Protein AF-A0A6A6DAM7-F1 (afdb_monomer_lite)

Organism: NCBI:txid1314779

pLDDT: mean 73.79, std 11.79, range [45.81, 89.56]

Secondary structure (DSSP, 8-state):
--HHHHS-TT-HHHHHHHHHHHHHHHHH-S-EEEE--S--HHHHHHHS-----PPP-----HHHHHHHTGGGHHHHTSGGGG-TTHHHHHHS-SSEEEE--

Ra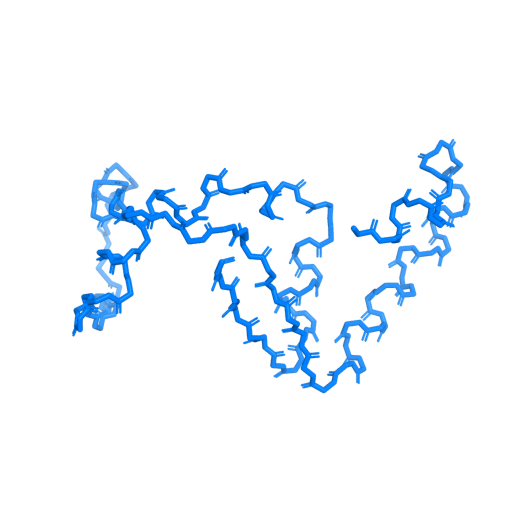dius of gyration: 16.97 Å; chains: 1; bounding box: 41×35×33 Å

Structure (mmCIF, N/CA/C/O backbone):
data_AF-A0A6A6DAM7-F1
#
_entry.id   AF-A0A6A6DAM7-F1
#
loop_
_atom_site.group_PDB
_atom_site.id
_atom_site.type_symbol
_atom_site.label_atom_id
_atom_site.label_alt_id
_atom_site.label_comp_id
_atom_site.label_asym_id
_atom_site.label_entity_id
_atom_site.label_seq_id
_atom_site.pdbx_PDB_ins_code
_atom_site.Cartn_x
_atom_site.Cartn_y
_atom_site.Cartn_z
_atom_site.occupancy
_atom_site.B_iso_or_equ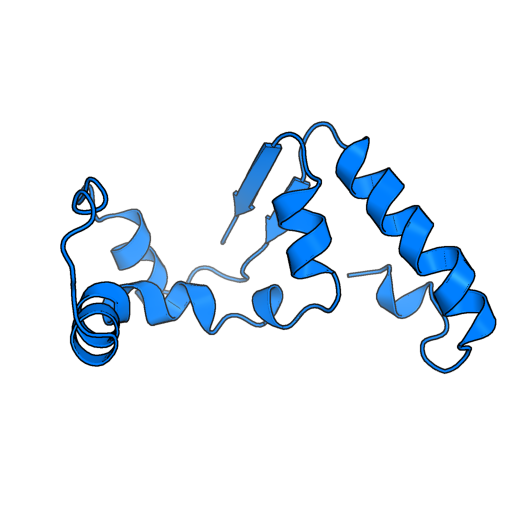iv
_atom_site.auth_seq_id
_atom_site.auth_comp_id
_atom_site.auth_asym_id
_atom_site.auth_atom_id
_atom_site.pdbx_PDB_model_num
ATOM 1 N N . TRP A 1 1 ? -7.329 5.822 -6.066 1.00 52.00 1 TRP A N 1
ATOM 2 C CA . TRP A 1 1 ? -7.573 5.389 -4.675 1.00 52.00 1 TRP A CA 1
ATOM 3 C C . TRP A 1 1 ? -8.710 6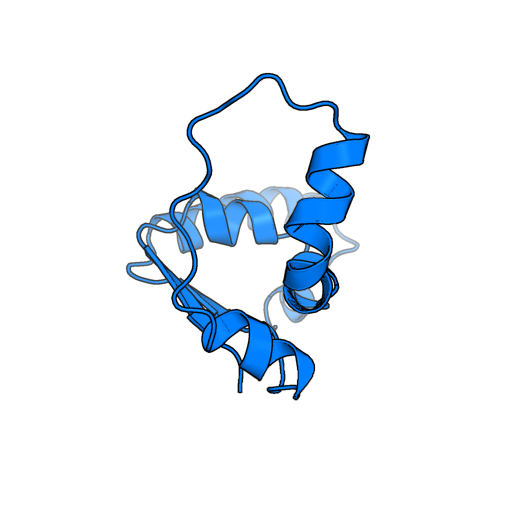.241 -4.137 1.00 52.00 1 TRP A C 1
ATOM 5 O O . TRP A 1 1 ? -8.546 7.450 -4.069 1.00 52.00 1 TRP A O 1
ATOM 15 N N . ALA A 1 2 ? -9.881 5.653 -3.883 1.00 56.31 2 ALA A N 1
ATOM 16 C CA . ALA A 1 2 ? -11.092 6.400 -3.517 1.00 56.31 2 ALA A CA 1
ATOM 17 C C . ALA A 1 2 ? -11.105 6.830 -2.039 1.00 56.31 2 ALA A C 1
ATOM 19 O O . ALA A 1 2 ? -11.712 7.829 -1.693 1.00 56.31 2 ALA A O 1
ATOM 20 N N . VAL A 1 3 ? -10.367 6.134 -1.172 1.00 60.19 3 VAL A N 1
ATOM 21 C CA . VAL A 1 3 ? -10.410 6.340 0.285 1.00 60.19 3 VAL A CA 1
ATOM 22 C C . VAL A 1 3 ? -9.950 7.738 0.716 1.00 60.19 3 VAL A C 1
ATOM 24 O O . VAL A 1 3 ? -10.590 8.359 1.554 1.00 60.19 3 VAL A O 1
ATOM 27 N N . ALA A 1 4 ? -8.887 8.274 0.108 1.00 58.69 4 ALA A N 1
ATOM 28 C CA . ALA A 1 4 ? -8.438 9.646 0.371 1.00 58.69 4 ALA A CA 1
ATOM 29 C C . ALA A 1 4 ? -9.431 10.714 -0.128 1.00 58.69 4 ALA A C 1
ATOM 31 O O . ALA A 1 4 ? -9.373 11.851 0.324 1.00 58.69 4 ALA A O 1
ATOM 32 N N . VAL A 1 5 ? -10.325 10.343 -1.051 1.00 60.62 5 VAL A N 1
ATOM 33 C CA . VAL A 1 5 ? -11.433 11.187 -1.524 1.00 60.62 5 VAL A CA 1
ATOM 34 C C . VAL A 1 5 ? -12.647 11.059 -0.593 1.00 60.62 5 VAL A C 1
ATOM 36 O O . VAL A 1 5 ? -13.420 12.001 -0.475 1.00 60.62 5 VAL A O 1
ATOM 39 N N . CYS A 1 6 ? -12.806 9.912 0.076 1.00 61.38 6 CYS A N 1
ATOM 40 C CA . CYS A 1 6 ? -13.929 9.619 0.967 1.00 61.38 6 CYS A CA 1
ATOM 41 C C . CYS A 1 6 ? -13.723 10.049 2.429 1.00 61.38 6 CYS A C 1
ATOM 43 O O . CYS A 1 6 ? -14.717 10.110 3.140 1.00 61.38 6 CYS A O 1
ATOM 45 N N . ILE A 1 7 ? -12.488 10.317 2.875 1.00 68.56 7 ILE A N 1
ATOM 46 C CA . ILE A 1 7 ? -12.183 10.799 4.236 1.00 68.56 7 ILE A CA 1
ATOM 47 C C . ILE A 1 7 ? -11.753 12.260 4.168 1.00 68.56 7 ILE A C 1
ATOM 49 O O . ILE A 1 7 ? -10.817 12.589 3.425 1.00 68.56 7 ILE A O 1
ATOM 53 N N . ASN A 1 8 ? -12.364 13.121 4.981 1.00 72.94 8 ASN A N 1
ATOM 54 C CA . ASN A 1 8 ? -1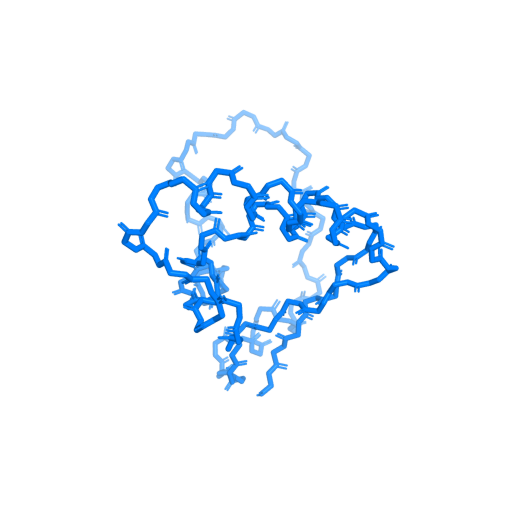1.917 14.502 5.107 1.00 72.94 8 ASN A CA 1
ATOM 55 C C . ASN A 1 8 ? -10.547 14.565 5.800 1.00 72.94 8 ASN A C 1
ATOM 57 O O . ASN A 1 8 ? -10.421 14.439 7.014 1.00 72.94 8 ASN A O 1
ATOM 61 N N . GLN A 1 9 ? -9.489 14.798 5.023 1.00 70.31 9 GLN A N 1
ATOM 62 C CA . GLN A 1 9 ? -8.118 14.826 5.548 1.00 70.31 9 GLN A CA 1
ATOM 63 C C . GLN A 1 9 ? -7.844 15.989 6.516 1.00 70.31 9 GLN A C 1
ATOM 65 O O . GLN A 1 9 ? -6.848 15.938 7.240 1.00 70.31 9 GLN A O 1
ATOM 70 N N . ASN A 1 10 ? -8.696 17.021 6.514 1.00 78.69 10 ASN A N 1
ATOM 71 C CA . ASN A 1 10 ? -8.567 18.200 7.373 1.00 78.69 10 ASN A CA 1
ATOM 72 C C . ASN A 1 10 ? -9.359 18.078 8.684 1.00 78.69 10 ASN A C 1
ATOM 74 O O . ASN A 1 10 ? -9.235 18.956 9.536 1.00 78.69 10 ASN A O 1
ATOM 78 N N . ASP A 1 11 ? -10.156 17.020 8.847 1.00 82.88 11 ASP A N 1
ATOM 79 C CA . ASP A 1 11 ? -10.912 16.739 10.065 1.00 82.88 11 ASP A CA 1
ATOM 80 C C . ASP A 1 11 ? -10.189 15.656 10.875 1.00 82.88 11 ASP A C 1
ATOM 82 O O . ASP A 1 11 ? -10.091 14.494 10.472 1.00 82.88 11 ASP A O 1
ATOM 86 N N . LEU A 1 12 ? -9.606 16.059 12.005 1.00 79.25 12 LEU A N 1
ATOM 87 C CA . LEU A 1 12 ? -8.852 15.152 12.867 1.00 79.25 12 LEU A CA 1
ATOM 88 C C . LEU A 1 12 ? -9.760 14.179 13.624 1.00 79.25 12 LEU A C 1
ATOM 90 O O . LEU A 1 12 ? -9.320 13.061 13.900 1.00 79.25 12 LEU A O 1
ATOM 94 N N . ASP A 1 13 ? -10.999 14.573 13.914 1.00 82.19 13 ASP A N 1
ATOM 95 C CA . ASP A 1 13 ? -11.952 13.747 14.648 1.00 82.19 13 ASP A CA 1
ATOM 96 C C . ASP A 1 13 ? -12.465 12.632 13.731 1.00 82.19 13 ASP A C 1
ATOM 98 O O . ASP A 1 13 ? -12.323 11.454 14.067 1.00 82.19 13 ASP A O 1
ATOM 102 N N . GLU A 1 14 ? -12.891 12.968 12.507 1.00 78.19 14 GLU A N 1
ATOM 103 C CA . GLU A 1 14 ? -13.261 11.974 11.487 1.00 78.19 14 GLU A CA 1
ATOM 104 C C . GLU A 1 14 ? -12.088 11.031 11.195 1.00 78.19 14 GLU A C 1
ATOM 106 O O . GLU A 1 14 ? -12.242 9.809 11.136 1.00 78.19 14 GLU A O 1
ATOM 111 N N . LYS A 1 15 ? -10.875 11.575 11.063 1.00 75.69 15 LYS A N 1
ATOM 112 C CA . LYS A 1 15 ? -9.682 10.765 10.829 1.00 75.69 15 LYS A CA 1
ATOM 113 C C . LYS A 1 15 ? -9.444 9.787 11.978 1.00 75.69 15 LYS A C 1
ATOM 115 O O . LYS A 1 15 ? -9.158 8.624 11.709 1.00 75.69 15 LYS A O 1
ATOM 120 N N . SER A 1 16 ? -9.594 10.216 13.231 1.00 78.56 16 SER A N 1
ATOM 121 C CA . SER A 1 16 ? -9.413 9.347 14.400 1.00 78.56 16 SER A CA 1
ATOM 122 C C . SER A 1 16 ? -10.391 8.165 14.430 1.00 78.56 16 SER A C 1
ATOM 124 O O . SER A 1 16 ? -10.013 7.077 14.863 1.00 78.56 16 SER A O 1
ATOM 126 N N . GLU A 1 17 ? -11.598 8.342 13.889 1.00 82.50 17 GLU A N 1
ATOM 127 C CA . GLU A 1 17 ? -12.618 7.296 13.784 1.00 82.50 17 GLU A CA 1
ATOM 128 C C . GLU A 1 17 ? -12.437 6.402 12.549 1.00 82.50 17 GLU A C 1
ATOM 130 O O . GLU A 1 17 ? -12.664 5.195 12.614 1.00 82.50 17 GLU A O 1
ATOM 135 N N . GLN A 1 18 ? -12.001 6.964 11.420 1.00 77.81 18 GLN A N 1
ATOM 136 C CA . GLN A 1 18 ? -11.854 6.237 10.153 1.00 77.81 18 GLN A CA 1
ATOM 137 C C . GLN A 1 18 ? -10.531 5.457 10.058 1.00 77.81 18 GLN A C 1
ATOM 139 O O . GLN A 1 18 ? -10.469 4.418 9.395 1.00 77.81 18 GLN A O 1
ATOM 144 N N . VAL A 1 19 ? -9.465 5.914 10.733 1.00 79.62 19 VAL A N 1
ATOM 145 C CA . VAL A 1 19 ? -8.148 5.245 10.755 1.00 79.62 19 VAL A CA 1
ATOM 146 C C . VAL A 1 19 ? -8.243 3.783 11.245 1.00 79.62 19 VAL A C 1
ATOM 148 O O . VAL A 1 19 ? -7.717 2.902 10.558 1.00 79.62 19 VAL A O 1
ATOM 151 N N . PRO A 1 20 ? -8.904 3.468 12.379 1.00 81.75 20 PRO A N 1
ATOM 152 C CA . PRO A 1 20 ? -9.048 2.091 12.856 1.00 81.75 20 PRO A CA 1
ATOM 153 C C . PRO A 1 20 ? -9.880 1.211 11.917 1.00 81.75 20 PRO A C 1
ATOM 155 O O . PRO A 1 20 ? -9.568 0.032 11.746 1.00 81.75 20 PRO A O 1
ATOM 158 N N . ILE A 1 21 ? -10.900 1.786 11.269 1.00 84.12 21 ILE A N 1
ATOM 159 C CA . ILE A 1 21 ? -11.780 1.075 10.330 1.00 84.12 21 ILE A CA 1
ATOM 160 C C . ILE A 1 21 ? -10.975 0.550 9.134 1.00 84.12 21 ILE A C 1
ATOM 162 O O . ILE A 1 21 ? -11.187 -0.578 8.693 1.00 84.12 21 ILE A O 1
ATOM 166 N N . MET A 1 22 ? -9.992 1.311 8.641 1.00 78.94 22 MET A N 1
ATOM 167 C CA . MET A 1 22 ? -9.097 0.845 7.573 1.00 78.94 22 MET A CA 1
ATOM 168 C C . MET A 1 22 ? -8.273 -0.370 7.997 1.00 78.94 22 MET A C 1
ATOM 170 O O . MET A 1 22 ? -8.158 -1.331 7.232 1.00 78.94 22 MET A O 1
ATOM 174 N N . GLY A 1 23 ? -7.766 -0.374 9.231 1.00 80.88 23 GLY A N 1
ATOM 175 C CA . GLY A 1 23 ? -7.083 -1.539 9.788 1.00 80.88 23 GLY A CA 1
ATOM 176 C C . GLY A 1 23 ? -7.993 -2.770 9.861 1.00 80.88 23 GLY A C 1
ATOM 177 O O . GLY A 1 23 ? -7.578 -3.885 9.530 1.00 80.88 23 GLY A O 1
ATOM 178 N N . GLU A 1 24 ? -9.264 -2.578 10.217 1.00 84.00 24 GLU A N 1
ATOM 179 C CA . GLU A 1 24 ? -10.255 -3.655 10.212 1.00 84.00 24 GLU A CA 1
ATOM 180 C C . G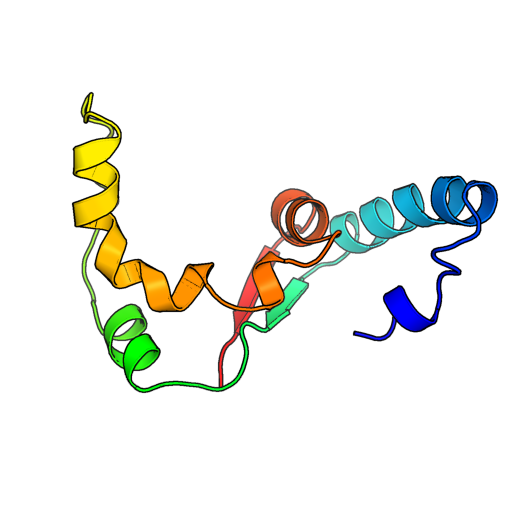LU A 1 24 ? -10.531 -4.180 8.790 1.00 84.00 24 GLU A C 1
ATOM 182 O O . GLU A 1 24 ? -10.587 -5.389 8.570 1.00 84.00 24 GLU A O 1
ATOM 187 N N . ILE A 1 25 ? -10.637 -3.299 7.794 1.00 86.00 25 ILE A N 1
ATOM 188 C CA . ILE A 1 25 ? -10.853 -3.694 6.396 1.00 86.00 25 ILE A CA 1
ATOM 189 C C . ILE A 1 25 ? -9.689 -4.550 5.889 1.00 86.00 25 ILE A C 1
ATOM 191 O O . ILE A 1 25 ? -9.922 -5.645 5.370 1.00 86.00 25 ILE A O 1
ATOM 195 N N . TYR A 1 26 ? -8.443 -4.097 6.065 1.00 84.62 26 TYR A N 1
ATOM 196 C CA . TYR A 1 26 ? -7.272 -4.843 5.592 1.00 84.62 26 TYR A CA 1
ATOM 197 C C . TYR A 1 26 ? -7.089 -6.167 6.340 1.00 84.62 26 TYR A C 1
ATOM 199 O O . TYR A 1 26 ? -6.805 -7.183 5.709 1.00 84.62 26 TYR A O 1
ATOM 207 N N . SER A 1 27 ? -7.345 -6.200 7.651 1.00 86.81 27 SER A N 1
ATOM 208 C CA . SER A 1 27 ? -7.279 -7.443 8.436 1.00 86.81 27 SER A CA 1
ATOM 209 C C . SER A 1 27 ? -8.381 -8.450 8.102 1.00 86.81 27 SER A C 1
ATOM 211 O O . SER A 1 27 ? -8.170 -9.666 8.173 1.00 86.81 27 SER A O 1
ATOM 213 N N . ARG A 1 28 ? -9.568 -7.983 7.704 1.00 87.88 28 ARG A N 1
ATOM 214 C CA . ARG A 1 28 ? -10.680 -8.857 7.298 1.00 87.88 28 ARG A CA 1
ATOM 215 C C . ARG A 1 28 ? -10.604 -9.260 5.827 1.00 87.88 28 ARG A C 1
ATOM 217 O O . ARG A 1 28 ? -11.192 -10.283 5.464 1.00 87.88 28 ARG A O 1
ATOM 224 N N . ALA A 1 29 ? -9.860 -8.526 5.001 1.00 87.06 29 ALA A N 1
ATOM 225 C CA . ALA A 1 29 ? -9.657 -8.848 3.597 1.00 87.06 29 ALA A CA 1
ATOM 226 C C . ALA A 1 29 ? -8.993 -10.225 3.422 1.00 87.06 29 ALA A C 1
ATOM 228 O O . ALA A 1 29 ? -8.055 -10.599 4.124 1.00 87.06 29 ALA A O 1
ATOM 229 N N . THR A 1 30 ? -9.491 -10.998 2.454 1.00 89.56 30 THR A N 1
ATOM 230 C CA . THR A 1 30 ? -8.875 -12.289 2.093 1.00 89.56 30 THR A CA 1
ATOM 231 C C . THR A 1 30 ? -7.605 -12.079 1.275 1.00 89.56 30 THR A C 1
ATOM 233 O O . THR A 1 30 ? -6.632 -12.804 1.451 1.00 89.56 30 THR A O 1
ATOM 236 N N . LYS A 1 31 ? -7.624 -11.087 0.380 1.00 87.75 31 LYS A N 1
ATOM 237 C CA . LYS A 1 31 ? -6.487 -10.668 -0.435 1.00 87.75 31 LYS A CA 1
ATOM 238 C C . LYS A 1 31 ? -6.517 -9.159 -0.599 1.00 87.75 31 LYS A C 1
ATOM 240 O O . LYS A 1 31 ? -7.591 -8.581 -0.763 1.00 87.75 31 LYS A O 1
ATOM 245 N N . VAL A 1 32 ? -5.339 -8.561 -0.605 1.00 87.31 32 VAL A N 1
ATOM 246 C CA . VAL A 1 32 ? -5.122 -7.144 -0.875 1.00 87.31 32 VAL A CA 1
ATOM 247 C C . VAL A 1 32 ? -4.262 -7.031 -2.125 1.00 87.31 32 VAL A C 1
ATOM 249 O O . VAL A 1 32 ? -3.239 -7.703 -2.231 1.00 87.31 32 VAL A O 1
ATOM 252 N N . TYR A 1 33 ? -4.707 -6.226 -3.089 1.00 85.69 33 TYR A N 1
ATOM 253 C CA . TYR A 1 33 ? -4.011 -6.040 -4.360 1.00 85.69 33 TYR A CA 1
ATOM 254 C C . TYR A 1 33 ? -3.244 -4.718 -4.348 1.00 85.69 33 TYR A C 1
ATOM 256 O O . TYR A 1 33 ? -3.830 -3.640 -4.455 1.00 85.69 33 TYR A O 1
ATOM 264 N N . ALA A 1 34 ? -1.925 -4.829 -4.240 1.00 85.56 34 ALA A N 1
ATOM 265 C CA . ALA A 1 34 ? -0.982 -3.727 -4.213 1.00 85.56 34 ALA A CA 1
ATOM 266 C C . ALA A 1 34 ? -0.578 -3.348 -5.646 1.00 85.56 34 ALA A C 1
ATOM 268 O O . ALA A 1 34 ? 0.260 -4.008 -6.253 1.00 85.56 34 ALA A O 1
ATOM 269 N N . TRP A 1 35 ? -1.182 -2.296 -6.205 1.00 85.75 35 TRP A N 1
ATOM 270 C CA . TRP A 1 35 ? -0.873 -1.827 -7.562 1.00 85.75 35 TRP A CA 1
ATOM 271 C C . TRP A 1 35 ? 0.288 -0.826 -7.579 1.00 85.75 35 TRP A C 1
ATOM 273 O O . TRP A 1 35 ? 0.129 0.320 -7.135 1.00 85.75 35 TRP A O 1
ATOM 283 N N . LEU A 1 36 ? 1.429 -1.239 -8.134 1.00 83.56 36 LEU A N 1
ATOM 284 C CA . LEU A 1 36 ? 2.662 -0.448 -8.189 1.00 83.56 36 LEU A CA 1
ATOM 285 C C . LEU A 1 36 ? 2.708 0.573 -9.337 1.00 83.56 36 LEU A C 1
ATOM 287 O O . LEU A 1 36 ? 3.537 1.483 -9.298 1.00 83.56 36 LEU A O 1
ATOM 291 N N . GLY A 1 37 ? 1.800 0.484 -10.312 1.00 81.25 37 GLY A N 1
ATOM 292 C CA . GLY A 1 37 ? 1.766 1.349 -11.494 1.00 81.25 37 GLY A CA 1
ATOM 293 C C . GLY A 1 37 ? 2.019 0.584 -12.792 1.00 81.25 37 GLY A C 1
ATOM 294 O O . GLY A 1 37 ? 2.123 -0.642 -12.775 1.00 81.25 37 GLY A O 1
ATOM 295 N N . GLU A 1 38 ? 2.116 1.335 -13.891 1.00 81.75 38 GLU A N 1
ATOM 296 C CA . GLU A 1 38 ? 2.415 0.787 -15.220 1.00 81.75 38 GLU A CA 1
ATOM 297 C C . GLU A 1 38 ? 3.757 0.052 -15.235 1.00 81.75 38 GLU A C 1
ATOM 299 O O . GLU A 1 38 ? 4.715 0.465 -14.555 1.00 81.75 38 GLU A O 1
ATOM 304 N N . ALA A 1 39 ? 3.807 -1.022 -16.023 1.00 72.19 39 ALA A N 1
ATOM 305 C CA . ALA A 1 39 ? 5.027 -1.743 -16.316 1.00 72.19 39 ALA A CA 1
ATOM 306 C C . ALA A 1 39 ? 6.031 -0.789 -16.971 1.00 72.19 39 ALA A C 1
ATOM 308 O O . ALA A 1 39 ? 5.719 -0.020 -17.879 1.00 72.19 39 ALA A O 1
ATOM 309 N N . ASP A 1 40 ? 7.258 -0.831 -16.474 1.00 70.69 40 ASP A N 1
ATOM 310 C CA . ASP A 1 40 ? 8.391 -0.117 -17.048 1.00 70.69 40 ASP A CA 1
ATOM 311 C C . ASP A 1 40 ? 9.436 -1.164 -17.427 1.00 70.69 40 ASP A C 1
ATOM 313 O O . ASP A 1 40 ? 9.544 -2.189 -16.760 1.00 70.69 40 ASP A O 1
ATOM 317 N N . ARG A 1 41 ? 10.266 -0.891 -18.433 1.00 67.62 41 ARG A N 1
ATOM 318 C CA . ARG A 1 41 ? 11.399 -1.757 -18.801 1.00 67.62 41 ARG A CA 1
ATOM 319 C C . ARG A 1 41 ? 12.320 -2.063 -17.621 1.00 67.62 41 ARG A C 1
ATOM 321 O O . ARG A 1 41 ? 12.978 -3.093 -17.604 1.00 67.62 41 ARG A O 1
ATOM 328 N N . GLN A 1 42 ? 12.388 -1.154 -16.649 1.00 66.44 42 GLN A N 1
ATOM 329 C CA . GLN A 1 42 ? 13.158 -1.336 -15.416 1.00 66.44 42 GLN A CA 1
ATOM 330 C C . GLN A 1 42 ? 12.503 -2.311 -14.421 1.00 66.44 42 GLN A C 1
ATOM 332 O O . GLN A 1 42 ? 13.127 -2.681 -13.436 1.00 66.44 42 GLN A O 1
ATOM 337 N N . MET A 1 43 ? 11.238 -2.684 -14.624 1.00 68.50 43 MET A N 1
ATOM 338 C CA . MET A 1 43 ? 10.542 -3.708 -13.842 1.00 68.50 43 MET A CA 1
ATOM 339 C C . MET A 1 43 ? 10.713 -5.089 -14.454 1.00 68.50 43 MET A C 1
ATOM 341 O O . MET A 1 43 ? 10.843 -6.042 -13.698 1.00 68.50 43 MET A O 1
ATOM 345 N N . ASP A 1 44 ? 10.775 -5.191 -15.783 1.00 67.44 44 ASP A N 1
ATOM 346 C CA . ASP A 1 44 ? 11.011 -6.469 -16.464 1.00 67.44 44 ASP A CA 1
ATOM 347 C C . ASP A 1 44 ? 12.275 -7.140 -15.903 1.00 67.44 44 ASP A C 1
ATOM 349 O O . ASP A 1 44 ? 12.225 -8.276 -15.454 1.00 67.44 44 ASP A O 1
ATOM 353 N N . CYS A 1 45 ? 13.369 -6.384 -15.737 1.00 63.12 45 CYS A N 1
ATOM 354 C CA . CYS A 1 45 ? 14.600 -6.900 -15.130 1.00 63.12 45 CYS A CA 1
ATOM 355 C C . CYS A 1 45 ? 14.513 -7.220 -13.626 1.00 63.12 45 CYS A C 1
ATOM 357 O O . CYS A 1 45 ? 15.379 -7.924 -13.125 1.00 63.12 45 CYS A O 1
ATOM 359 N N . VAL A 1 46 ? 13.513 -6.706 -12.899 1.00 66.81 46 VAL A N 1
ATOM 360 C CA . VAL A 1 46 ? 13.274 -7.043 -11.481 1.00 66.81 46 VAL A CA 1
ATOM 361 C C . VAL A 1 46 ? 12.484 -8.349 -11.352 1.00 66.81 46 VAL A C 1
ATOM 363 O O . VAL A 1 46 ? 12.659 -9.073 -10.377 1.00 66.81 46 VAL A O 1
ATOM 366 N N . PHE A 1 47 ? 11.597 -8.638 -12.308 1.00 65.31 47 PHE A N 1
ATOM 367 C CA . PHE A 1 47 ? 10.743 -9.830 -12.294 1.00 65.31 47 PHE A CA 1
ATOM 368 C C . PHE A 1 47 ? 11.321 -11.009 -13.089 1.00 65.31 47 PHE A C 1
ATOM 370 O O . PHE A 1 47 ? 10.954 -12.146 -12.803 1.00 65.31 47 PHE A O 1
ATOM 377 N N . ASP A 1 48 ? 12.208 -10.745 -14.053 1.00 65.69 48 ASP A N 1
ATOM 378 C CA . ASP A 1 48 ? 12.890 -11.764 -14.862 1.00 65.69 48 ASP A CA 1
ATOM 379 C C . ASP A 1 48 ? 14.091 -12.398 -14.146 1.00 65.69 48 ASP A C 1
ATOM 381 O O . ASP A 1 48 ? 14.579 -13.443 -14.583 1.00 65.69 48 ASP A O 1
ATOM 385 N N . ASP A 1 49 ? 14.584 -11.793 -13.061 1.00 55.91 49 ASP A N 1
ATOM 386 C CA . ASP A 1 49 ? 15.698 -12.365 -12.314 1.00 55.91 49 ASP A CA 1
ATOM 387 C C . ASP A 1 49 ? 15.184 -13.516 -11.430 1.00 55.91 49 ASP A C 1
ATOM 389 O O . ASP A 1 49 ? 14.599 -13.315 -10.365 1.00 55.91 49 ASP A O 1
ATOM 393 N N . GLU A 1 50 ? 15.423 -14.760 -11.862 1.00 54.72 50 GLU A N 1
ATOM 394 C CA . GLU A 1 50 ? 15.301 -15.974 -11.032 1.00 54.72 50 GLU A CA 1
ATOM 395 C C . GLU A 1 50 ? 16.374 -16.039 -9.911 1.00 54.72 50 GLU A C 1
ATOM 397 O O . GLU A 1 50 ? 16.668 -17.105 -9.364 1.00 54.72 50 GLU A O 1
ATOM 402 N N . ALA A 1 51 ? 16.959 -14.903 -9.528 1.00 47.28 51 ALA A N 1
ATOM 403 C CA . ALA A 1 51 ? 17.911 -14.750 -8.440 1.00 47.28 51 ALA A CA 1
ATOM 404 C C . ALA A 1 51 ? 17.344 -13.758 -7.405 1.00 47.28 51 ALA A C 1
ATOM 406 O O . ALA A 1 51 ? 16.861 -12.688 -7.732 1.00 47.28 51 ALA A O 1
ATOM 407 N N . GLY A 1 52 ? 17.354 -14.026 -6.110 1.00 45.81 52 GLY A N 1
ATOM 408 C CA . GLY A 1 52 ? 17.940 -15.141 -5.408 1.00 45.81 52 GLY A CA 1
ATOM 409 C C . GLY A 1 52 ? 17.399 -15.167 -3.989 1.00 45.81 52 GLY A C 1
ATOM 410 O O . GLY A 1 52 ? 16.867 -14.184 -3.470 1.00 45.81 52 GLY A O 1
ATOM 411 N N . THR A 1 53 ? 17.513 -16.339 -3.378 1.00 50.66 53 THR A N 1
ATOM 412 C CA . THR A 1 53 ? 17.440 -16.537 -1.935 1.00 50.66 53 THR A CA 1
ATOM 413 C C . THR A 1 53 ? 18.048 -15.331 -1.227 1.00 50.66 53 THR A C 1
ATOM 415 O O . THR A 1 53 ? 19.222 -15.034 -1.447 1.00 50.66 53 THR A O 1
ATOM 418 N N . LEU A 1 54 ? 17.242 -14.634 -0.415 1.00 49.81 54 LEU A N 1
ATOM 419 C CA . LEU A 1 54 ? 17.740 -13.579 0.465 1.00 49.81 54 LEU A CA 1
ATOM 420 C C . LEU A 1 54 ? 18.978 -14.136 1.178 1.00 49.81 54 LEU A C 1
ATOM 422 O O . LEU A 1 54 ? 18.857 -15.216 1.769 1.00 49.81 54 LEU A O 1
ATOM 426 N N . PRO A 1 55 ? 20.149 -13.482 1.082 1.00 46.41 55 PRO A N 1
ATOM 427 C CA . PRO A 1 55 ? 21.324 -13.953 1.788 1.00 46.41 55 PRO A CA 1
ATOM 428 C C . PRO A 1 55 ? 20.951 -14.084 3.264 1.00 46.41 55 PRO A C 1
ATOM 430 O O . PRO A 1 55 ? 20.406 -13.162 3.876 1.00 46.41 55 PRO A O 1
ATOM 433 N N . GLU A 1 56 ? 21.143 -15.291 3.793 1.00 52.16 56 GLU A N 1
ATOM 434 C CA . GLU A 1 56 ? 20.934 -15.581 5.202 1.00 52.16 56 GLU A CA 1
ATOM 435 C C . GLU A 1 56 ? 21.813 -14.610 5.989 1.00 52.16 56 GLU A C 1
ATOM 437 O O . GLU A 1 56 ? 23.016 -14.544 5.744 1.00 52.16 56 GLU A O 1
ATOM 442 N N . GLN A 1 57 ? 21.157 -13.800 6.828 1.00 57.62 57 GLN A N 1
ATOM 443 C CA . GLN A 1 57 ? 21.684 -12.597 7.472 1.00 57.62 57 GLN A CA 1
ATOM 444 C C . GLN A 1 57 ? 23.170 -12.718 7.826 1.00 57.62 57 GLN A C 1
ATOM 446 O O . GLN A 1 57 ? 23.537 -13.335 8.825 1.00 57.62 57 GLN A O 1
ATOM 451 N N . SER A 1 58 ? 24.016 -12.092 7.017 1.00 50.72 58 SER A N 1
ATOM 452 C CA . SER A 1 58 ? 25.344 -11.677 7.437 1.00 50.72 58 SER A CA 1
ATOM 453 C C . SER A 1 58 ? 25.253 -10.250 7.970 1.00 50.72 58 SER A C 1
ATOM 455 O O . SER A 1 58 ? 24.409 -9.465 7.534 1.00 50.72 58 SER A O 1
ATOM 457 N N . ASP A 1 59 ? 26.103 -9.932 8.944 1.00 58.34 59 ASP A N 1
ATOM 458 C CA . ASP A 1 59 ? 26.279 -8.600 9.526 1.00 58.34 59 ASP A CA 1
ATOM 459 C C . ASP A 1 59 ? 26.810 -7.623 8.458 1.00 58.34 59 ASP A C 1
ATOM 461 O O . ASP A 1 59 ? 27.997 -7.301 8.422 1.00 58.34 59 ASP A O 1
ATOM 465 N N . LEU A 1 60 ? 25.958 -7.230 7.509 1.00 57.06 60 LEU A N 1
ATOM 466 C CA . LEU A 1 60 ? 26.324 -6.354 6.403 1.00 57.06 60 LEU A CA 1
ATOM 467 C C . LEU A 1 60 ? 26.056 -4.899 6.788 1.00 57.06 60 LEU A C 1
ATOM 469 O O . LEU A 1 60 ? 24.953 -4.550 7.210 1.00 57.06 60 LEU A O 1
ATOM 473 N N . ASP A 1 61 ? 27.082 -4.064 6.624 1.00 64.75 61 ASP A N 1
ATOM 474 C CA . ASP A 1 61 ? 26.998 -2.615 6.797 1.00 64.75 61 ASP A CA 1
ATOM 475 C C . ASP A 1 61 ? 25.909 -2.015 5.884 1.00 64.75 61 ASP A C 1
ATOM 477 O O . ASP A 1 61 ? 25.747 -2.419 4.729 1.00 64.75 61 ASP A O 1
ATOM 481 N N . ASP A 1 62 ? 25.180 -1.022 6.403 1.00 62.50 62 ASP A N 1
ATOM 482 C CA . ASP A 1 62 ? 24.013 -0.379 5.765 1.00 62.50 62 ASP A CA 1
ATOM 483 C C . ASP A 1 62 ? 24.328 0.165 4.354 1.00 62.50 62 ASP A C 1
ATOM 485 O O . ASP A 1 62 ? 23.513 0.065 3.436 1.00 62.50 62 ASP A O 1
ATOM 489 N N . ASP A 1 63 ? 25.559 0.649 4.145 1.00 66.12 63 ASP A N 1
ATOM 490 C CA . ASP A 1 63 ? 26.045 1.126 2.844 1.00 66.12 63 ASP A CA 1
ATOM 491 C C . ASP A 1 63 ? 26.156 -0.002 1.801 1.00 66.12 63 ASP A C 1
ATOM 493 O O . ASP A 1 63 ? 25.907 0.216 0.614 1.00 66.12 63 ASP A O 1
ATOM 497 N N . MET A 1 64 ? 26.491 -1.221 2.232 1.00 58.28 64 MET A N 1
ATOM 498 C CA . MET A 1 64 ? 26.699 -2.373 1.350 1.00 58.28 64 MET A CA 1
ATOM 499 C C . MET A 1 64 ? 25.366 -3.009 0.930 1.00 58.28 64 MET A C 1
ATOM 501 O O . MET A 1 64 ? 25.192 -3.377 -0.232 1.00 58.28 64 MET A O 1
ATOM 505 N N . LEU A 1 65 ? 24.382 -3.032 1.837 1.00 63.31 65 LEU A N 1
ATOM 506 C CA . LEU A 1 65 ? 23.001 -3.421 1.520 1.00 63.31 65 LEU A CA 1
ATOM 507 C C . LEU A 1 65 ? 22.384 -2.483 0.470 1.00 63.31 65 LEU A C 1
ATOM 509 O O . LEU A 1 65 ? 21.607 -2.910 -0.385 1.00 63.31 65 LEU A O 1
ATOM 513 N N . HIS A 1 66 ? 22.741 -1.199 0.498 1.00 66.31 66 HIS A N 1
ATOM 514 C CA . HIS A 1 66 ? 22.185 -0.213 -0.422 1.00 66.31 66 HIS A CA 1
ATOM 515 C C . HIS A 1 66 ? 22.645 -0.425 -1.876 1.00 66.31 66 HIS A C 1
ATOM 517 O O . HIS A 1 66 ? 21.850 -0.216 -2.797 1.00 66.31 66 HIS A O 1
ATOM 523 N N . GLU A 1 67 ? 23.883 -0.884 -2.101 1.00 65.69 67 GLU A N 1
ATOM 524 C CA . GLU A 1 67 ? 24.357 -1.260 -3.441 1.00 65.69 67 GLU A CA 1
ATOM 525 C C . GLU A 1 67 ? 23.744 -2.580 -3.923 1.00 65.69 67 GLU A C 1
ATOM 527 O O . GLU A 1 67 ? 23.286 -2.651 -5.068 1.00 65.69 67 GLU A O 1
ATOM 532 N N . GLU A 1 68 ? 23.652 -3.591 -3.053 1.00 67.94 68 GLU A N 1
ATOM 533 C CA . GLU A 1 68 ? 23.084 -4.897 -3.409 1.00 67.94 68 GLU A CA 1
ATOM 534 C C . GLU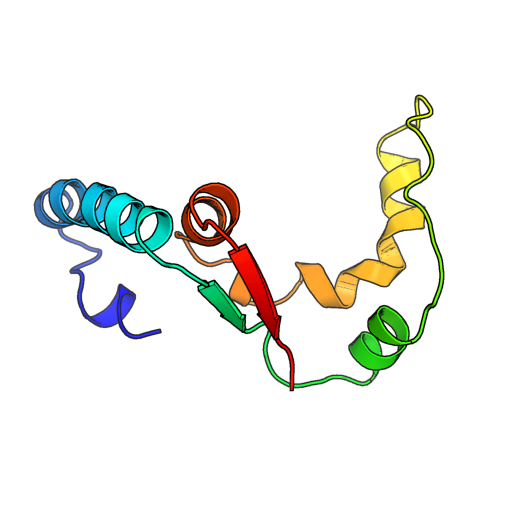 A 1 68 ? 21.593 -4.833 -3.748 1.00 67.94 68 GLU A C 1
ATOM 536 O O . GLU A 1 68 ? 21.133 -5.574 -4.610 1.00 67.94 68 GLU A O 1
ATOM 541 N N . PHE A 1 69 ? 20.832 -3.921 -3.138 1.00 69.81 69 PHE A N 1
ATOM 542 C CA . PHE A 1 69 ? 19.408 -3.734 -3.434 1.00 69.81 69 PHE A CA 1
ATOM 543 C C . PHE A 1 69 ? 19.123 -2.582 -4.404 1.00 69.81 69 PHE A C 1
ATOM 545 O O . PHE A 1 69 ? 17.962 -2.243 -4.650 1.00 69.81 69 PHE A O 1
ATOM 552 N N . ASN A 1 70 ? 20.147 -1.977 -5.010 1.00 73.25 70 ASN A N 1
ATOM 553 C CA . ASN A 1 70 ? 19.944 -0.867 -5.942 1.00 73.25 70 ASN A CA 1
ATOM 554 C C . ASN A 1 70 ? 19.194 -1.304 -7.217 1.00 73.25 70 ASN A C 1
ATOM 556 O O . ASN A 1 70 ? 18.508 -0.493 -7.838 1.00 73.25 70 ASN A O 1
ATOM 560 N N . TRP A 1 71 ? 19.237 -2.589 -7.580 1.00 72.88 71 TRP A N 1
ATOM 561 C CA . TRP A 1 71 ? 18.412 -3.135 -8.665 1.00 72.88 71 TRP A CA 1
ATOM 562 C C . TRP A 1 71 ? 16.911 -3.155 -8.323 1.00 72.88 71 TRP A C 1
ATOM 564 O O . TRP A 1 71 ? 16.091 -3.038 -9.227 1.00 72.88 71 TRP A O 1
ATOM 574 N N . LEU A 1 72 ? 16.532 -3.187 -7.035 1.00 74.25 72 LEU A N 1
ATOM 575 C CA . LEU A 1 72 ? 15.140 -3.049 -6.574 1.00 74.25 72 LEU A CA 1
ATOM 576 C C . LEU A 1 72 ? 14.650 -1.597 -6.560 1.00 74.25 72 LEU A C 1
ATOM 578 O O . LEU A 1 72 ? 13.475 -1.337 -6.292 1.00 74.25 72 LEU A O 1
ATOM 582 N N . ARG A 1 73 ? 15.516 -0.625 -6.860 1.00 77.06 73 ARG A N 1
ATOM 583 C CA . ARG A 1 73 ? 15.159 0.799 -6.913 1.00 77.06 73 ARG A CA 1
ATOM 584 C C . ARG A 1 73 ? 13.906 1.119 -7.730 1.00 77.06 73 ARG A C 1
ATOM 586 O O . ARG A 1 73 ? 13.091 1.915 -7.250 1.00 77.06 73 ARG A O 1
ATOM 593 N N . PRO A 1 74 ? 13.672 0.507 -8.903 1.00 77.44 74 PRO A N 1
ATOM 594 C CA . PRO A 1 74 ? 12.450 0.734 -9.671 1.00 77.44 74 PRO A CA 1
ATOM 595 C C . PRO A 1 74 ? 11.169 0.313 -8.929 1.00 77.44 74 PRO A C 1
ATOM 597 O O . PRO A 1 74 ? 10.090 0.819 -9.251 1.00 77.44 74 PRO A O 1
ATOM 600 N N . LEU A 1 75 ? 11.281 -0.571 -7.928 1.00 77.38 75 LEU A N 1
ATOM 601 C CA . LEU A 1 75 ? 10.184 -1.055 -7.097 1.00 77.38 75 LEU A CA 1
ATOM 602 C C . LEU A 1 75 ? 9.813 -0.034 -6.014 1.00 77.38 75 LEU A C 1
ATOM 604 O O . LEU A 1 75 ? 8.664 0.402 -5.974 1.00 77.38 75 LEU A O 1
ATOM 608 N N . TYR A 1 76 ? 10.761 0.388 -5.165 1.00 76.81 76 TYR A N 1
ATOM 609 C CA . TYR A 1 76 ? 10.470 1.209 -3.975 1.00 76.81 76 TYR A CA 1
ATOM 610 C C . TYR A 1 76 ? 10.318 2.717 -4.248 1.00 76.81 76 TYR A C 1
ATOM 612 O O . TYR A 1 76 ? 9.758 3.445 -3.430 1.00 76.81 76 TYR A O 1
ATOM 620 N N . VAL A 1 77 ? 10.736 3.212 -5.419 1.00 81.38 77 VAL A N 1
ATOM 621 C CA . VAL A 1 77 ? 10.538 4.625 -5.817 1.00 81.38 77 VAL A CA 1
ATOM 622 C C . VAL A 1 77 ? 9.079 4.928 -6.215 1.00 81.38 77 VAL A C 1
ATOM 624 O O . VAL A 1 77 ? 8.677 6.093 -6.305 1.00 81.38 77 VAL A O 1
ATOM 627 N N . ARG A 1 78 ? 8.248 3.898 -6.425 1.00 80.75 78 ARG A N 1
ATOM 628 C CA . ARG A 1 78 ? 6.885 4.045 -6.957 1.00 80.75 78 ARG A CA 1
ATOM 629 C C . ARG A 1 78 ? 5.953 4.840 -6.025 1.00 80.75 78 ARG A C 1
ATOM 631 O O . ARG A 1 78 ? 6.013 4.682 -4.804 1.00 80.75 78 ARG A O 1
ATOM 638 N N . PRO A 1 79 ? 5.001 5.624 -6.577 1.00 82.38 79 PRO A N 1
ATOM 639 C CA . PRO A 1 79 ? 4.041 6.402 -5.783 1.00 82.38 79 PRO A CA 1
ATOM 640 C C . PRO A 1 79 ? 3.198 5.568 -4.812 1.00 82.38 79 PRO A C 1
ATOM 642 O O . PRO A 1 79 ? 2.701 6.102 -3.823 1.00 82.38 79 PRO A O 1
ATOM 645 N N . TYR A 1 80 ? 3.032 4.270 -5.087 1.00 84.25 80 TYR A N 1
ATOM 646 C CA . TYR A 1 80 ? 2.345 3.332 -4.204 1.00 84.25 80 TYR A CA 1
ATOM 647 C C . TYR A 1 80 ? 2.915 3.349 -2.774 1.00 84.25 80 TYR A C 1
ATOM 649 O O . TYR A 1 80 ? 2.149 3.465 -1.820 1.00 84.25 80 TYR A O 1
ATOM 657 N N . TRP A 1 81 ? 4.242 3.366 -2.619 1.00 83.19 81 TRP A N 1
ATOM 658 C CA . TRP A 1 81 ? 4.911 3.340 -1.310 1.00 83.19 81 TRP A CA 1
ATOM 659 C C . TRP A 1 81 ? 4.779 4.638 -0.512 1.00 83.19 81 TRP A C 1
ATOM 661 O O . TRP A 1 81 ? 5.018 4.659 0.689 1.00 83.19 81 TRP A O 1
ATOM 671 N N . ARG A 1 82 ? 4.352 5.730 -1.156 1.00 82.69 82 ARG A N 1
ATOM 672 C CA . ARG A 1 82 ? 4.110 7.025 -0.500 1.00 82.69 82 ARG A CA 1
ATOM 673 C C . ARG A 1 82 ? 2.708 7.133 0.105 1.00 82.69 82 ARG A C 1
ATOM 675 O O . ARG A 1 82 ? 2.337 8.187 0.618 1.00 82.69 82 ARG A O 1
ATOM 682 N N . ARG A 1 83 ? 1.895 6.078 0.007 1.00 81.50 83 ARG A N 1
ATOM 683 C CA . ARG A 1 83 ? 0.533 6.065 0.543 1.00 81.50 83 ARG A CA 1
ATOM 684 C C . ARG A 1 83 ? 0.561 5.946 2.060 1.00 81.50 83 ARG A C 1
ATOM 686 O O . ARG A 1 83 ? 1.228 5.083 2.613 1.00 81.50 83 ARG A O 1
ATOM 693 N N . VAL A 1 84 ? -0.266 6.755 2.717 1.00 79.44 84 VAL A N 1
ATOM 694 C CA . VAL A 1 84 ? -0.423 6.782 4.183 1.00 79.44 84 VAL A CA 1
ATOM 695 C C . VAL A 1 84 ? -0.753 5.399 4.764 1.00 79.44 84 VAL A C 1
ATOM 697 O O . VAL A 1 84 ? -0.310 5.069 5.858 1.00 79.44 84 VAL A O 1
ATOM 700 N N . TRP A 1 85 ? -1.490 4.570 4.018 1.00 81.00 85 TRP A N 1
ATOM 701 C CA . TRP A 1 85 ? -1.972 3.264 4.482 1.00 81.00 85 TRP A CA 1
ATOM 702 C C . TRP A 1 85 ? -1.080 2.080 4.105 1.00 81.00 85 TRP A C 1
ATOM 704 O O . TRP A 1 85 ? -1.447 0.953 4.416 1.00 81.00 85 TRP A O 1
ATOM 714 N N . ILE A 1 86 ? 0.088 2.306 3.492 1.00 84.38 86 ILE A N 1
ATOM 715 C CA . ILE A 1 86 ? 0.930 1.225 2.956 1.00 84.38 86 ILE A CA 1
ATOM 716 C C . ILE A 1 86 ? 1.300 0.172 4.009 1.00 84.38 86 ILE A C 1
ATOM 718 O O . ILE A 1 86 ? 1.242 -1.024 3.748 1.00 84.38 86 ILE A O 1
ATOM 722 N N . VAL A 1 87 ? 1.614 0.606 5.231 1.00 84.12 87 VAL A N 1
ATOM 723 C CA . VAL A 1 87 ? 1.990 -0.305 6.319 1.00 84.12 87 VAL A CA 1
ATOM 724 C C . VAL A 1 87 ? 0.798 -1.159 6.744 1.00 84.12 87 VAL A C 1
ATOM 726 O O . VAL A 1 87 ? 0.938 -2.364 6.905 1.00 84.12 87 VAL A O 1
ATOM 729 N N . GLN A 1 88 ? -0.388 -0.565 6.882 1.00 83.19 88 GLN A N 1
ATOM 730 C CA . GLN A 1 88 ? -1.596 -1.313 7.240 1.00 83.19 88 GLN A CA 1
ATOM 731 C C . GLN A 1 88 ? -2.008 -2.280 6.124 1.00 83.19 88 GLN A C 1
ATOM 733 O O . GLN A 1 88 ? -2.382 -3.414 6.404 1.00 83.19 88 GLN A O 1
ATOM 738 N N . GLU A 1 89 ? -1.881 -1.848 4.870 1.00 83.75 89 GLU A N 1
ATOM 739 C CA . GLU A 1 89 ? -2.193 -2.628 3.673 1.00 83.75 89 GLU A CA 1
ATOM 740 C C . GLU A 1 89 ? -1.312 -3.882 3.557 1.00 83.75 89 GLU A C 1
ATOM 742 O O . GLU A 1 89 ? -1.803 -4.940 3.175 1.00 83.75 89 GLU A O 1
ATOM 747 N N . LEU A 1 90 ? -0.032 -3.787 3.933 1.00 84.19 90 LEU A N 1
ATOM 748 C CA . LEU A 1 90 ? 0.910 -4.906 3.860 1.00 84.19 90 LEU A CA 1
ATOM 749 C C . LEU A 1 90 ? 0.911 -5.787 5.110 1.00 84.19 90 LEU A C 1
ATOM 751 O O . LEU A 1 90 ? 0.964 -7.007 4.994 1.00 84.19 90 LEU A O 1
ATOM 755 N N . VAL A 1 91 ? 0.871 -5.181 6.300 1.00 87.00 91 VAL A N 1
ATOM 756 C CA . VAL A 1 91 ? 1.049 -5.898 7.573 1.00 87.00 91 VAL A CA 1
ATOM 757 C C . VAL A 1 91 ? -0.240 -6.568 8.036 1.00 87.00 91 VAL A C 1
ATOM 759 O O . VAL A 1 91 ? -0.192 -7.653 8.608 1.00 87.00 91 VAL A O 1
ATOM 762 N N . LEU A 1 92 ? -1.398 -5.934 7.824 1.00 87.00 92 LEU A N 1
ATOM 763 C CA . LEU A 1 92 ? -2.670 -6.471 8.317 1.00 87.00 92 LEU A CA 1
ATOM 764 C C . LEU A 1 92 ? -3.319 -7.439 7.329 1.00 87.00 92 LEU A C 1
ATOM 766 O O . LEU A 1 92 ? -4.159 -8.240 7.731 1.00 87.00 92 LEU A O 1
ATOM 770 N N . ALA A 1 93 ? -2.946 -7.393 6.052 1.00 88.12 93 ALA A N 1
ATOM 771 C CA . ALA A 1 93 ? -3.506 -8.280 5.049 1.00 88.12 93 ALA A CA 1
ATOM 772 C C . ALA A 1 93 ? -3.135 -9.745 5.305 1.00 88.12 93 ALA A C 1
ATOM 774 O O . ALA A 1 93 ? -1.978 -10.092 5.521 1.00 88.12 93 ALA A O 1
ATOM 775 N N . LYS A 1 94 ? -4.123 -10.637 5.172 1.00 88.69 94 LYS A N 1
ATOM 776 C CA . LYS A 1 94 ? -3.892 -12.093 5.225 1.00 88.69 94 LYS A CA 1
ATOM 777 C C . LYS A 1 94 ? -3.050 -12.599 4.054 1.00 88.69 94 LYS A C 1
ATOM 779 O O . LYS A 1 94 ? -2.347 -13.594 4.182 1.00 88.69 94 LYS A O 1
ATOM 784 N N . ALA A 1 95 ? -3.172 -11.942 2.905 1.00 86.81 95 ALA A N 1
ATOM 785 C CA . ALA A 1 95 ? -2.380 -12.194 1.714 1.00 86.81 95 ALA A CA 1
ATOM 786 C C . ALA A 1 95 ? -2.307 -10.914 0.878 1.00 86.81 95 ALA A C 1
ATOM 788 O O . ALA A 1 95 ? -3.336 -10.286 0.610 1.00 86.81 95 ALA A O 1
ATOM 789 N N . VAL A 1 96 ? -1.102 -10.558 0.436 1.00 85.50 96 VAL A N 1
ATOM 790 C CA . VAL A 1 96 ? -0.862 -9.421 -0.457 1.00 85.50 96 VAL A CA 1
ATOM 791 C C . VAL A 1 96 ? -0.455 -9.954 -1.820 1.00 85.50 96 VAL A C 1
ATOM 793 O O . VAL A 1 96 ? 0.456 -10.769 -1.930 1.00 85.50 96 VAL A O 1
ATOM 796 N N . VAL A 1 97 ? -1.134 -9.486 -2.860 1.00 85.19 97 VAL A N 1
ATOM 797 C CA . VAL A 1 97 ? -0.739 -9.707 -4.248 1.00 85.19 97 VAL A CA 1
ATOM 798 C C . VAL A 1 97 ? -0.219 -8.385 -4.779 1.00 85.19 97 VAL A C 1
ATOM 800 O O . VAL A 1 97 ? -0.965 -7.412 -4.872 1.00 85.19 97 VAL A O 1
ATOM 803 N N . VAL A 1 98 ? 1.067 -8.347 -5.105 1.00 82.44 98 VAL A N 1
ATOM 804 C CA . VAL A 1 98 ? 1.686 -7.185 -5.738 1.00 82.44 98 VAL A CA 1
ATOM 805 C C . VAL A 1 98 ? 1.478 -7.294 -7.243 1.00 82.44 98 VAL A C 1
ATOM 807 O O . VAL A 1 98 ? 1.766 -8.327 -7.842 1.00 82.44 98 VAL A O 1
ATOM 810 N N . CYS A 1 99 ? 0.929 -6.242 -7.841 1.00 81.56 99 CYS A N 1
ATOM 811 C CA . CYS A 1 99 ? 0.631 -6.162 -9.263 1.00 81.56 99 CYS A CA 1
ATOM 812 C C . CYS A 1 99 ? 1.296 -4.926 -9.876 1.00 81.56 99 CYS A C 1
ATOM 814 O O . CYS A 1 99 ? 1.301 -3.842 -9.288 1.00 81.56 99 CYS A O 1
ATOM 816 N N . CYS A 1 100 ? 1.792 -5.088 -11.093 1.00 78.62 100 CYS A N 1
ATOM 817 C CA . CYS A 1 100 ? 2.286 -4.035 -11.974 1.00 78.62 100 CYS A CA 1
ATOM 818 C C . CYS A 1 100 ? 1.848 -4.368 -13.407 1.00 78.62 100 CYS A C 1
ATOM 820 O O . CYS A 1 100 ? 1.669 -5.548 -13.722 1.00 78.62 100 CYS A O 1
ATOM 822 N N . GLY A 1 101 ? 1.635 -3.358 -14.251 1.00 65.25 101 GLY A N 1
ATOM 823 C CA . GLY A 1 101 ? 1.139 -3.563 -15.619 1.00 65.25 101 GLY A CA 1
ATOM 824 C C . GLY A 1 101 ? 0.837 -2.270 -16.343 1.00 65.25 101 GLY A C 1
ATOM 825 O O . GLY A 1 101 ? -0.032 -1.521 -15.860 1.00 65.25 101 GLY A O 1
#

Foldseek 3Di:
DCVPVVFDPPDPVSCVVVVVVLLVCQLPDQEFEQEQEADDPLVCVVVVPPDDDDPPDDPDDPVRVCVVCVSCVSRCVGVSVVDPCNCSNPVNHPYYDYDYD

InterPro domains:
  IPR010730 Heterokaryon incompatibility [PF06985] (1-89)
  IPR052895 Heterokaryon Regulation/Transcriptional Modulator [PTHR24148] (1-101)

Sequence (101 aa):
WAVAVCINQNDLDEKSEQVPIMGEIYSRATKVYAWLGEADRQMDCVFDDEAGTLPEQSDLDDDMLHEEFNWLRPLYVRPYWRRVWIVQELVLAKAVVVCCG

=== Feature glossary ===
Each block in this record encodes a different view of the same protein. In brief:

Predicted aligned error. PAE(i, j) answers: if I align the predicted and true structures on residue i, how far off (in Å) do I expect residue j to be? A block-diagonal PAE matrix with low values on the blocks and high values off-diagonal is the signature of a multi-domain protein with confidently predicted domains but uncertain inter-domain orientation.

Contact-map, Ramachandran, and PAE plots. Plot images: a contact map (which residues are close in 3D, as an N×N binary image), a Ramachandran scatter (backbone torsion angles, revealing secondary-structure composition at a glance), and — for AlphaFold structures — a PAE heatmap (pairwise prediction confidence).

Backbone torsions (φ/ψ). φ (phi) and ψ (psi) are the two rotatable backbone dihedrals per residue: φ is the C(i-1)–N–Cα–C torsion, ψ is the N–Cα–C–N(i+1) torsion, both in degrees on (−180°, 180°]. α-helical residues cluster near (−60°, −45°); β-strand residues near (−120°, +130°). A Ramachandran plot is simply a scatter of (φ, ψ) for every residue.

Foldseek 3Di. A 3Di character summarizes, for each residue, the relative orientation of the Cα frame of its nearest spatial neighbor. Because it encodes fold topology rather than chemistry, 3Di alignments detect remote structural similarity that sequence alignment misses.

Radius of gyration, Cα contacts, bounding box. Three whole-structure scalars: the radius of gyration (RMS distance of Cα from centroid, in Å), the count of Cα–Cα contacts (pairs closer than 8 Å and separated by more than four residues in sequence — i.e. tertiary, not local, contacts), and the bounding-box dimensions. Together they distinguish compact globular folds from extended fibres or disordered chains.

Sequence. Sequence gives the chain of amino acids in standard one-letter code (A=alanine, C=cysteine, …, Y=tyrosine), read N→C. It is the only feature that is directly encoded by the gene; all structural features are derived from the folded form of this sequence.

mmCIF coordinates. Atomic coordinates in PDBx/mmCIF format — the same representation the Protein Data Bank distributes. Each line of the _atom_site loop places one backbone atom in Cartesian space (units: ångströms, origin: arbitrary).

Secondary structure (3-state, P-SEA). Three-state secondary structure (P-SEA) collapses the eight DSSP classes into helix (a), strand (b), and coil (c). P-SEA assigns these from Cα geometry alone — distances and angles — without requiring backbone oxygens, so it works on any Cα trace.

InterPro / GO / CATH / organism. Functional annotations link the protein to curated databases. InterPro entries identify conserved domains and families by matching the sequence against member-database signatures (Pfam, PROSITE, CDD, …). Gene Ontology (GO) terms describe molecular function, biological process, and cellular component in a controlled vocabulary. CATH places the structure in a hierarchical fold classification (Class/Architecture/Topology/Homologous-superfamily). The organism is the source species.

B-factor. B-factor (Debye–Waller factor) reflects atomic displacement in the crystal lattice. It is an experimental observable (units Å²), not a prediction; low values mean the atom is pinned down, high values mean it moves or is heterogeneous across the crystal.

Rendered structure images. Structure images are PyMOL renders from six orthogonal camera directions. Cartoon representation draws helices as coils and strands as arrows; sticks shows the backbone as bonds; surface shows the solvent-excluded envelope. Rainbow coloring maps sequence position to hue (blue→red, N→C); chain coloring assigns a distinct color per polypeptide.

Solvent-accessible surface area. Solvent-accessible surface area (SASA) is the area in Å² traced out by the centre of a 1.4 Å probe sphere (a water molecule) rolled over the protein's van der Waals surface (Shrake–Rupley / Lee–Richards construction). Buried residues have near-zero SASA; fully exposed residues can exceed 200 Å². The total SASA scales roughly with the number of surface residues.

Secondary structure (8-state, DSSP). The SS8 string is DSSP's per-residue secondary-structure call. α-helix (H) means an i→i+4 H-bond ladder; β-strand (E) means the residue participates in a β-sheet; 3₁₀ (G) and π (I) are tighter and wider helices; T/S are turns/bends; '-' is loop.

pLDDT. For AlphaFold models, the B-factor field carries pLDDT — the model's own estimate of local accuracy on a 0–100 scale. Regions with pLDDT<50 should be treated as essentially unmodeled; they often correspond to intrinsically disordered segments.

Nearest PDB structures. Nearest PDB neighbors are the top structural matches found by Foldseek when searching this structure against the entire Protein Data Bank. Each hit reports a TM-score (0 to 1; >0.5 almost always implies the same fold) and an E-value. These are *structural* homologs — they may share no detectable sequence similarity.